Protein AF-A0A8I2Z2G1-F1 (afdb_monomer)

Solvent-accessible surface area (backbone atoms only — not comparable to full-atom values): 6014 Å² total; per-residue (Å²): 86,79,97,72,64,53,88,65,84,95,53,96,79,85,88,84,88,86,85,85,78,90,82,74,89,55,78,71,42,58,97,60,62,71,93,82,89,87,85,87,84,91,73,84,74,89,73,57,101,57,74,91,64,78,84,62,77,77,86,81,65,91,81,70,72,84,75,93,79,84,75,85,72,80,83,128

Organism: Verticillium longisporum (NCBI:txid100787)

Structure (mmCIF, N/CA/C/O backbone):
data_AF-A0A8I2Z2G1-F1
#
_entry.id   AF-A0A8I2Z2G1-F1
#
loop_
_atom_site.group_PDB
_atom_site.id
_atom_site.type_symbol
_atom_site.label_atom_id
_atom_site.label_alt_id
_atom_site.label_comp_id
_atom_site.label_asym_id
_atom_site.labe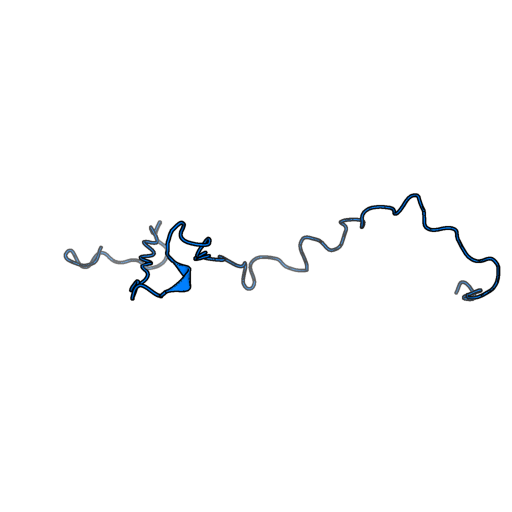l_entity_id
_atom_site.label_seq_id
_atom_site.pdbx_PDB_ins_code
_atom_site.Cartn_x
_atom_site.Cartn_y
_atom_site.Cartn_z
_atom_site.occupancy
_atom_site.B_iso_or_equiv
_atom_site.auth_seq_id
_atom_site.auth_comp_id
_atom_site.auth_asym_id
_atom_site.auth_atom_id
_atom_site.pdbx_PDB_model_num
ATOM 1 N N . MET A 1 1 ? -12.283 -13.834 13.162 1.00 66.50 1 MET A N 1
ATOM 2 C CA . MET A 1 1 ? -12.853 -12.669 12.471 1.00 66.50 1 MET A CA 1
ATOM 3 C C . MET A 1 1 ? -13.844 -13.116 11.415 1.00 66.50 1 MET A C 1
ATOM 5 O O . MET A 1 1 ? -15.006 -13.173 11.760 1.00 66.50 1 MET A O 1
ATOM 9 N N . VAL A 1 2 ? -13.442 -13.559 10.216 1.00 85.94 2 VAL A N 1
ATOM 10 C CA . VAL A 1 2 ? -14.422 -13.889 9.153 1.00 85.94 2 VAL A CA 1
ATOM 11 C C . VAL A 1 2 ? -15.267 -15.135 9.464 1.00 85.94 2 VAL A C 1
ATOM 13 O O . VAL A 1 2 ? -16.471 -15.026 9.643 1.00 85.94 2 VAL A O 1
ATOM 16 N N . ALA A 1 3 ? -14.659 -16.320 9.606 1.00 94.81 3 ALA A N 1
ATOM 17 C CA . ALA A 1 3 ? -15.420 -17.563 9.825 1.00 94.81 3 ALA A CA 1
ATOM 18 C C . ALA A 1 3 ? -16.110 -17.648 11.202 1.00 94.81 3 ALA A C 1
ATOM 20 O O . ALA A 1 3 ? -17.098 -18.356 11.358 1.00 94.81 3 ALA A O 1
ATOM 21 N N . ARG A 1 4 ? -15.582 -16.933 12.202 1.00 92.38 4 ARG A N 1
ATOM 22 C CA . ARG A 1 4 ? -16.178 -16.831 13.546 1.00 92.38 4 ARG A CA 1
ATOM 23 C C . ARG A 1 4 ? -17.202 -15.699 13.670 1.00 92.38 4 ARG A C 1
ATOM 25 O O . ARG A 1 4 ? -17.903 -15.652 14.669 1.00 92.38 4 ARG A O 1
ATOM 32 N N . ASN A 1 5 ? -17.288 -14.830 12.659 1.00 91.31 5 ASN A N 1
ATOM 33 C CA . ASN A 1 5 ? -18.120 -13.631 12.648 1.00 91.31 5 ASN A CA 1
ATOM 34 C C . ASN A 1 5 ? -17.929 -12.751 13.899 1.00 91.31 5 ASN A C 1
ATOM 36 O O . ASN A 1 5 ? -18.892 -12.369 14.559 1.00 91.31 5 ASN A O 1
ATOM 40 N N . ASP A 1 6 ? -16.664 -12.485 14.241 1.00 93.56 6 ASP A N 1
ATOM 41 C CA . ASP A 1 6 ? -16.315 -11.622 15.376 1.00 93.56 6 ASP A CA 1
ATOM 42 C C . ASP A 1 6 ? -16.715 -10.164 15.040 1.00 93.56 6 ASP A C 1
ATOM 44 O O . ASP A 1 6 ? -16.488 -9.725 13.910 1.00 93.56 6 ASP A O 1
ATOM 48 N N . ASP A 1 7 ? -17.278 -9.414 15.997 1.00 93.88 7 ASP A N 1
ATOM 49 C CA . ASP A 1 7 ? -17.540 -7.972 15.837 1.00 93.88 7 ASP A CA 1
ATOM 50 C C . ASP A 1 7 ? -16.221 -7.184 15.764 1.00 93.88 7 ASP A C 1
ATOM 52 O O . ASP A 1 7 ? -15.263 -7.484 16.479 1.00 93.88 7 ASP A O 1
ATOM 56 N N . LEU A 1 8 ? -16.170 -6.185 14.881 1.00 93.19 8 LEU A N 1
ATOM 57 C CA . LEU A 1 8 ? -14.968 -5.412 14.548 1.00 93.19 8 LEU A CA 1
ATOM 58 C C . LEU A 1 8 ? -15.099 -3.923 14.891 1.00 93.19 8 LEU A C 1
ATOM 60 O O . LEU A 1 8 ? -14.137 -3.168 14.731 1.00 93.19 8 LEU A O 1
ATOM 64 N N . LEU A 1 9 ? -16.273 -3.467 15.337 1.00 95.88 9 LEU A N 1
ATOM 65 C CA . LEU A 1 9 ? -16.486 -2.056 15.639 1.00 95.88 9 LEU A CA 1
ATOM 66 C C . LEU A 1 9 ? -15.672 -1.620 16.864 1.00 95.88 9 LEU A C 1
ATOM 68 O O . LEU A 1 9 ? -15.819 -2.163 17.958 1.00 95.88 9 LEU A O 1
ATOM 72 N N . GLN A 1 10 ? -14.827 -0.601 16.661 1.00 95.25 10 GLN A N 1
ATOM 73 C CA . GLN A 1 10 ? -13.968 -0.001 17.694 1.00 95.25 10 GLN A CA 1
ATOM 74 C C . GLN A 1 10 ? -13.061 -1.016 18.412 1.00 95.25 10 GLN A C 1
ATOM 76 O O . GLN A 1 10 ? -12.748 -0.850 19.589 1.00 95.25 10 GLN A O 1
ATOM 81 N N . GLN A 1 11 ? -12.640 -2.061 17.697 1.00 95.06 11 GLN A N 1
ATOM 82 C CA . GLN A 1 11 ? -11.715 -3.071 18.201 1.00 95.06 11 GLN A CA 1
ATOM 83 C C . GLN A 1 11 ? -10.304 -2.865 17.652 1.00 95.06 11 GLN A C 1
ATOM 85 O O . GLN A 1 11 ? -10.093 -2.175 16.653 1.00 95.06 11 GLN A O 1
ATOM 90 N N . ASP A 1 12 ? -9.341 -3.514 18.298 1.00 95.31 12 ASP A N 1
ATOM 91 C CA . ASP A 1 12 ? -8.017 -3.717 17.724 1.00 95.31 12 ASP A CA 1
ATOM 92 C C . ASP A 1 12 ? -8.123 -4.718 16.564 1.00 95.31 12 ASP A C 1
ATOM 94 O O . ASP A 1 12 ? -8.538 -5.868 16.742 1.00 95.31 12 ASP A O 1
ATOM 98 N N . VAL A 1 13 ? -7.815 -4.254 15.354 1.00 94.19 13 VAL A N 1
ATOM 99 C CA . VAL A 1 13 ? -8.015 -5.001 14.111 1.00 94.19 13 VAL A CA 1
ATOM 100 C C . VAL A 1 13 ? -6.707 -5.161 13.355 1.00 94.19 13 VAL A C 1
ATOM 102 O O . VAL A 1 13 ? -5.829 -4.304 13.374 1.00 94.19 13 VAL A O 1
ATOM 105 N N . VAL A 1 14 ? -6.606 -6.263 12.613 1.00 94.75 14 VAL A N 1
ATOM 106 C CA . VAL A 1 14 ? -5.449 -6.563 11.764 1.00 94.75 14 VAL A CA 1
ATOM 107 C C . VAL A 1 14 ? -5.864 -6.504 10.298 1.00 94.75 14 VAL A C 1
ATOM 109 O O . VAL A 1 14 ? -6.802 -7.193 9.889 1.00 94.75 14 VAL A O 1
ATOM 112 N N . LEU A 1 15 ? -5.144 -5.709 9.503 1.00 93.50 15 LEU A N 1
ATOM 113 C CA . LEU A 1 15 ? -5.298 -5.635 8.050 1.00 93.50 15 LEU A CA 1
ATOM 114 C C . LEU A 1 15 ? -4.396 -6.670 7.364 1.00 93.50 15 LEU A C 1
ATOM 116 O O . LEU A 1 15 ? -3.195 -6.723 7.617 1.00 93.50 15 LEU A O 1
ATOM 120 N N . TRP A 1 16 ? -4.967 -7.445 6.443 1.00 95.38 16 TRP A N 1
ATOM 121 C CA . TRP A 1 16 ? -4.246 -8.412 5.615 1.00 95.38 16 TRP A CA 1
ATOM 122 C C . TRP A 1 16 ? -4.388 -7.990 4.158 1.00 95.38 16 TRP A C 1
ATOM 124 O O . TRP A 1 16 ? -5.471 -8.114 3.590 1.00 95.38 16 TRP A O 1
ATOM 134 N N . SER A 1 17 ? -3.318 -7.469 3.561 1.00 94.94 17 SER A N 1
ATOM 135 C CA . SER A 1 17 ? -3.338 -7.063 2.157 1.00 94.94 17 SER A CA 1
ATOM 136 C C . SER A 1 17 ? -2.607 -8.079 1.287 1.00 94.94 17 SER A C 1
ATOM 138 O O . SER A 1 17 ? -1.442 -8.388 1.531 1.00 94.94 17 SER A O 1
ATOM 140 N N . CYS A 1 18 ? -3.302 -8.615 0.284 1.00 95.06 18 CYS A N 1
ATOM 141 C CA . CYS A 1 18 ? -2.781 -9.635 -0.622 1.00 95.06 18 CYS A CA 1
ATOM 142 C C . CYS A 1 18 ? -2.533 -9.027 -2.002 1.00 95.06 18 CYS A C 1
ATOM 144 O O . CYS A 1 18 ? -3.455 -8.500 -2.621 1.00 95.06 18 CYS A O 1
ATOM 146 N N . PHE A 1 19 ? -1.303 -9.141 -2.496 1.00 94.31 19 PHE A N 1
ATOM 147 C CA . PHE 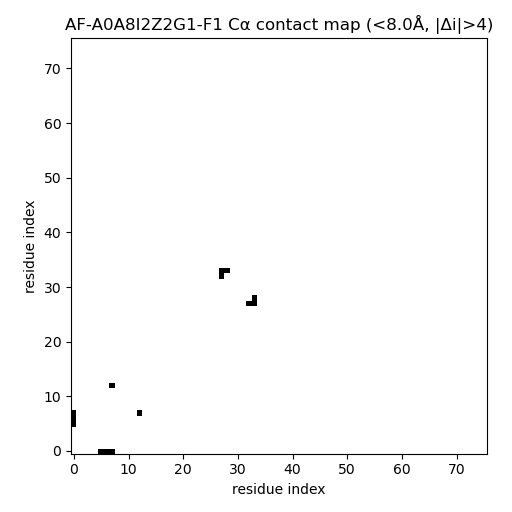A 1 19 ? -0.903 -8.636 -3.805 1.00 94.31 19 PHE A CA 1
ATOM 148 C C . PHE A 1 19 ? -0.168 -9.725 -4.574 1.00 94.31 19 PHE A C 1
ATOM 150 O O . PHE A 1 19 ? 0.540 -10.541 -3.985 1.00 94.31 19 PHE A O 1
ATOM 157 N N . GLY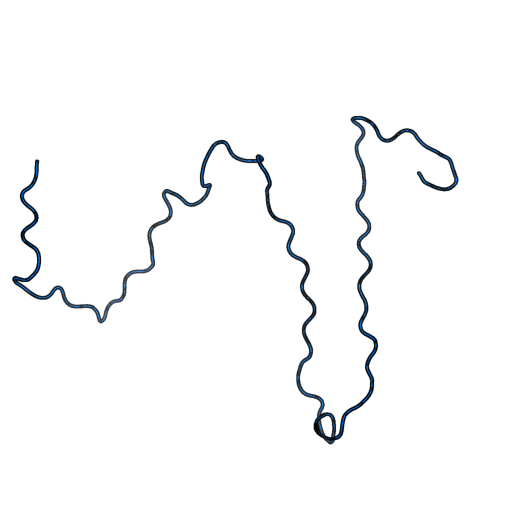 A 1 20 ? -0.318 -9.725 -5.891 1.00 93.94 20 GLY A N 1
ATOM 158 C CA . GLY A 1 20 ? 0.354 -10.664 -6.772 1.00 93.94 20 GLY A CA 1
ATOM 159 C C . GLY A 1 20 ? 0.339 -10.146 -8.199 1.00 93.94 20 GLY A C 1
ATOM 160 O O . GLY A 1 20 ? -0.495 -9.314 -8.558 1.00 93.94 20 GLY A O 1
ATOM 161 N N . LEU A 1 21 ? 1.261 -10.653 -9.007 1.00 93.12 21 LEU A N 1
ATOM 162 C CA . LEU A 1 21 ? 1.391 -10.291 -10.408 1.00 93.12 21 LEU A CA 1
ATOM 163 C C . LEU A 1 21 ? 1.196 -11.538 -11.265 1.00 93.12 21 LEU A C 1
ATOM 165 O O . LEU A 1 21 ? 1.744 -12.599 -10.971 1.00 93.12 21 LEU A O 1
ATOM 169 N N . THR A 1 22 ? 0.389 -11.424 -12.317 1.00 95.06 22 THR A N 1
ATOM 170 C CA . THR A 1 22 ? 0.283 -12.487 -13.322 1.00 95.06 22 THR A CA 1
ATOM 171 C C . THR A 1 22 ? 1.366 -12.249 -14.364 1.00 95.06 22 THR A C 1
ATOM 173 O O . TH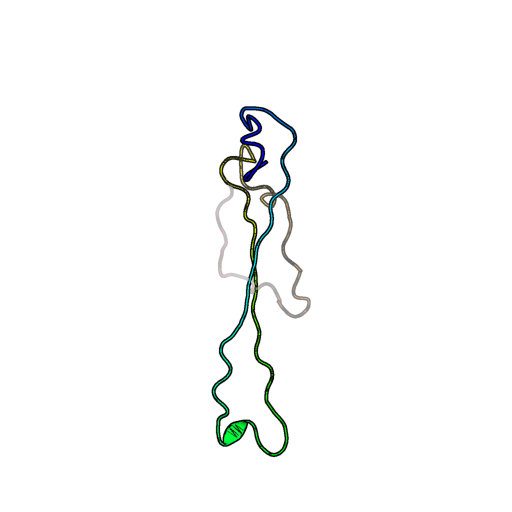R A 1 22 ? 1.209 -11.395 -15.235 1.00 95.06 22 THR A O 1
ATOM 176 N N . HIS A 1 23 ? 2.491 -12.957 -14.246 1.00 94.75 23 HIS A N 1
ATOM 177 C CA . HIS A 1 23 ? 3.640 -12.765 -15.134 1.00 94.75 23 HIS A CA 1
ATOM 178 C C . HIS A 1 23 ? 3.459 -13.586 -16.412 1.00 94.75 23 HIS A C 1
ATOM 180 O O . HIS A 1 23 ? 3.630 -14.802 -16.415 1.00 94.75 23 HIS A O 1
ATOM 186 N N . ASN A 1 24 ? 3.082 -12.911 -17.499 1.00 95.12 24 ASN A N 1
ATOM 187 C CA . ASN A 1 24 ? 3.172 -13.463 -18.848 1.00 95.12 24 ASN A CA 1
ATOM 188 C C . ASN A 1 24 ? 4.564 -13.123 -19.416 1.00 95.12 24 ASN A C 1
ATOM 190 O O . ASN A 1 24 ? 4.812 -11.935 -19.653 1.00 95.12 24 ASN A O 1
ATOM 194 N N . PRO A 1 25 ? 5.461 -14.109 -19.614 1.00 95.00 25 PRO A N 1
ATOM 195 C CA . PRO A 1 25 ? 6.835 -13.846 -20.031 1.00 95.00 25 PRO A CA 1
ATOM 196 C C . PRO A 1 25 ? 6.912 -13.115 -21.373 1.00 95.00 25 PRO A C 1
ATOM 198 O O . PRO A 1 25 ? 6.161 -13.423 -22.305 1.00 95.00 25 PRO A O 1
ATOM 201 N N . ARG A 1 26 ? 7.834 -12.158 -21.472 1.00 94.81 26 ARG A N 1
ATOM 202 C CA . ARG A 1 26 ? 8.082 -11.351 -22.678 1.00 94.81 26 ARG A CA 1
ATOM 203 C C . ARG A 1 26 ? 9.462 -11.676 -23.251 1.00 94.81 26 ARG A C 1
ATOM 205 O O . ARG A 1 26 ? 10.286 -12.298 -22.588 1.00 94.81 26 ARG A O 1
ATOM 212 N N . VAL A 1 27 ? 9.734 -11.272 -24.492 1.00 96.19 27 VAL A N 1
ATOM 213 C CA . VAL A 1 27 ? 11.043 -11.540 -25.126 1.00 96.19 27 VAL A CA 1
ATOM 214 C C . VAL A 1 27 ? 12.173 -10.744 -24.473 1.00 96.19 27 VAL A C 1
ATOM 216 O O . VAL A 1 27 ? 13.313 -11.196 -24.462 1.00 96.19 27 VAL A O 1
ATOM 219 N N . GLU A 1 28 ? 11.848 -9.593 -23.888 1.00 96.38 28 GLU A N 1
ATOM 220 C CA . GLU A 1 28 ? 12.763 -8.731 -23.140 1.00 96.38 28 GLU A CA 1
ATOM 221 C C . GLU A 1 28 ? 13.183 -9.346 -21.800 1.00 96.38 28 GLU A C 1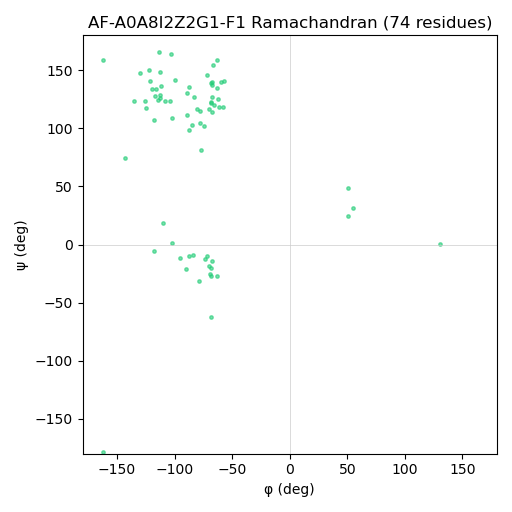
ATOM 223 O O . GLU A 1 28 ? 14.205 -8.944 -21.249 1.00 96.38 28 GLU A O 1
ATOM 228 N N . ASP A 1 29 ? 12.436 -10.339 -21.293 1.00 95.62 29 ASP A N 1
ATOM 229 C CA . ASP A 1 29 ? 12.772 -11.043 -20.051 1.00 95.62 29 ASP A CA 1
ATOM 230 C C . ASP A 1 29 ? 13.987 -11.980 -20.228 1.00 95.62 29 ASP A C 1
ATOM 232 O O . ASP A 1 29 ? 14.528 -12.506 -19.252 1.00 95.62 29 ASP A O 1
ATOM 236 N N . TRP A 1 30 ? 14.435 -12.200 -21.471 1.00 92.38 30 TRP A N 1
ATOM 237 C CA . TRP A 1 30 ? 15.566 -13.057 -21.817 1.00 92.38 30 TRP A CA 1
ATOM 238 C C . TRP A 1 30 ? 16.756 -12.244 -22.356 1.00 92.38 30 TRP A C 1
ATOM 240 O O . TRP A 1 30 ? 16.569 -11.387 -23.221 1.00 92.38 30 TRP A O 1
ATOM 250 N N . PRO A 1 31 ? 18.008 -12.530 -21.938 1.00 93.75 31 PRO A N 1
ATOM 251 C CA . PRO A 1 31 ? 18.461 -13.581 -21.012 1.00 93.75 31 PRO A CA 1
ATOM 252 C C . PRO A 1 31 ? 18.359 -13.219 -19.528 1.00 93.75 31 PRO A C 1
ATOM 254 O O . PRO A 1 31 ? 18.587 -14.074 -18.674 1.00 93.75 31 PRO A O 1
ATOM 257 N N . VAL A 1 32 ? 18.064 -11.955 -19.223 1.00 94.88 32 VAL A N 1
ATOM 258 C CA . VAL A 1 32 ? 17.933 -11.446 -17.859 1.00 94.88 32 VAL A CA 1
ATOM 259 C C . VAL A 1 32 ? 16.690 -10.579 -17.793 1.00 94.88 32 VAL A C 1
ATOM 261 O O . VAL A 1 32 ? 16.586 -9.593 -18.518 1.00 94.88 32 VAL A O 1
ATOM 264 N N . MET A 1 33 ? 15.788 -10.940 -16.887 1.00 96.69 33 MET A N 1
ATOM 265 C CA . MET A 1 33 ? 14.547 -10.219 -16.660 1.00 96.69 33 MET A CA 1
ATOM 266 C C . MET A 1 33 ? 14.823 -8.828 -16.065 1.00 96.69 33 MET A C 1
ATOM 268 O O . MET A 1 33 ? 15.504 -8.735 -15.036 1.00 96.69 33 MET A O 1
ATOM 272 N N . PRO A 1 34 ? 14.304 -7.743 -16.670 1.00 94.94 34 PRO A N 1
ATOM 273 C CA . PRO A 1 34 ? 14.279 -6.426 -16.042 1.00 94.94 34 PRO A CA 1
ATOM 274 C C . PRO A 1 34 ? 13.417 -6.418 -14.773 1.00 94.94 34 PRO A C 1
ATOM 276 O O . PRO A 1 34 ? 12.537 -7.254 -14.592 1.00 94.94 34 PRO A O 1
ATOM 279 N N . VAL A 1 35 ? 13.646 -5.452 -13.881 1.00 95.31 35 VAL A N 1
ATOM 280 C CA . VAL A 1 35 ? 12.900 -5.376 -12.618 1.00 95.31 35 VAL A CA 1
ATOM 281 C C . VAL A 1 35 ? 11.424 -5.041 -12.860 1.00 95.31 35 VAL A C 1
ATOM 283 O O . VAL A 1 35 ? 11.094 -4.138 -13.628 1.00 95.31 35 VAL A O 1
ATOM 286 N N . GLU A 1 36 ? 10.546 -5.730 -12.135 1.00 92.44 36 GLU A N 1
ATOM 287 C CA . GLU A 1 36 ? 9.123 -5.418 -12.038 1.00 92.44 36 GLU A CA 1
ATOM 288 C C . GLU A 1 36 ? 8.796 -5.070 -10.579 1.00 92.44 36 GLU A C 1
ATOM 290 O O . GLU A 1 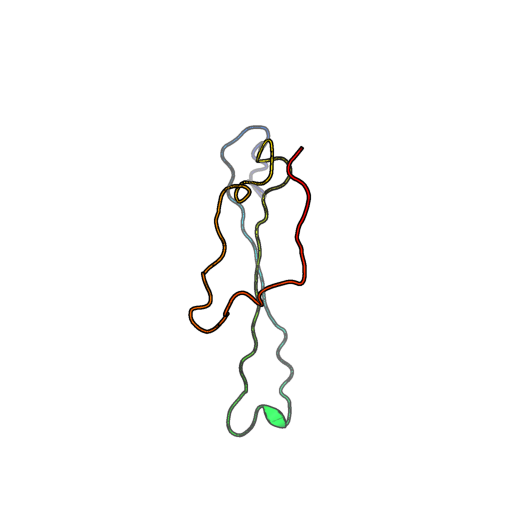36 ? 9.180 -5.798 -9.661 1.00 92.44 36 GLU A O 1
ATOM 295 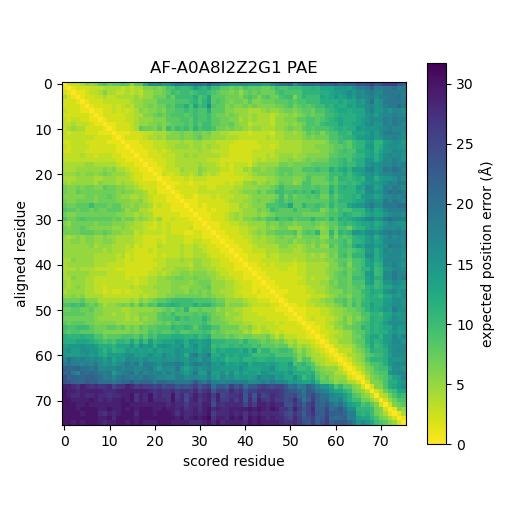N N . ILE A 1 37 ? 8.149 -3.922 -10.355 1.00 94.38 37 ILE A N 1
ATOM 296 C CA . ILE A 1 37 ? 7.917 -3.354 -9.020 1.00 94.38 37 ILE A CA 1
ATOM 297 C C . ILE A 1 37 ? 6.417 -3.304 -8.740 1.00 94.38 37 ILE A C 1
ATOM 299 O O . ILE A 1 37 ? 5.634 -2.836 -9.564 1.00 94.38 37 ILE A O 1
ATOM 303 N N . MET A 1 38 ? 6.032 -3.742 -7.544 1.00 94.44 38 MET A N 1
ATOM 304 C CA . MET A 1 38 ? 4.683 -3.604 -7.011 1.00 94.44 38 MET A CA 1
ATOM 305 C C . MET A 1 38 ? 4.766 -2.906 -5.656 1.00 94.44 38 MET A C 1
ATOM 307 O O . MET A 1 38 ? 5.455 -3.378 -4.753 1.00 94.44 38 MET A O 1
ATOM 311 N N . GLU A 1 39 ? 4.066 -1.786 -5.516 1.00 95.25 39 GLU A N 1
ATOM 312 C CA . GLU A 1 39 ? 4.107 -0.939 -4.324 1.00 95.25 39 GLU A CA 1
ATOM 313 C C . GLU A 1 39 ? 2.713 -0.800 -3.709 1.00 95.25 39 GLU A C 1
ATOM 315 O O . GLU A 1 39 ? 1.711 -0.656 -4.410 1.00 95.25 39 GLU A O 1
ATOM 320 N N . LEU A 1 40 ? 2.664 -0.818 -2.377 1.00 94.81 40 LEU A N 1
ATOM 321 C CA . LEU A 1 40 ? 1.498 -0.441 -1.586 1.00 94.81 40 LEU A CA 1
ATOM 322 C C . LEU A 1 40 ? 1.839 0.830 -0.820 1.00 94.81 40 LEU A C 1
ATOM 324 O O . LEU A 1 40 ? 2.815 0.860 -0.072 1.00 94.81 40 LEU A O 1
ATOM 328 N N . HIS A 1 41 ? 0.981 1.838 -0.928 1.00 95.50 41 HIS A N 1
ATOM 329 C CA . HIS A 1 41 ? 1.094 3.052 -0.138 1.00 95.50 41 HIS A CA 1
ATOM 330 C C . HIS A 1 41 ? -0.096 3.184 0.816 1.00 95.50 41 HIS A C 1
ATOM 332 O O . HIS A 1 41 ? -1.249 3.176 0.386 1.00 95.50 41 HIS A O 1
ATOM 338 N N . ILE A 1 42 ? 0.183 3.326 2.113 1.00 96.06 42 ILE A N 1
ATOM 339 C CA . ILE A 1 42 ? -0.823 3.646 3.130 1.00 96.06 42 ILE A CA 1
ATOM 340 C C . ILE A 1 42 ? -0.665 5.125 3.453 1.00 96.06 42 ILE A C 1
ATOM 342 O O . ILE A 1 42 ? 0.328 5.538 4.047 1.00 96.06 42 ILE A O 1
ATOM 346 N N . SER A 1 43 ? -1.635 5.926 3.016 1.00 95.19 43 SER A N 1
ATOM 347 C CA . SER A 1 43 ? -1.638 7.369 3.249 1.00 95.19 43 SER A CA 1
ATOM 348 C C . SER A 1 43 ? -2.549 7.741 4.414 1.00 95.19 43 SER A C 1
ATOM 350 O O . SER A 1 43 ? -3.641 7.180 4.526 1.00 95.19 43 SER A O 1
ATOM 352 N N . PRO A 1 44 ? -2.151 8.714 5.247 1.00 96.19 44 PRO A N 1
ATOM 353 C CA . PRO A 1 44 ? -3.050 9.310 6.224 1.00 96.19 44 PRO A CA 1
ATOM 354 C C . PRO A 1 44 ? -4.208 10.026 5.512 1.00 96.19 44 PRO A C 1
ATOM 356 O O . PRO A 1 44 ? -3.980 10.793 4.577 1.00 96.19 44 PRO A O 1
ATOM 359 N N . VAL A 1 45 ? -5.439 9.819 5.983 1.00 95.50 45 VAL A N 1
ATOM 360 C CA . VAL A 1 45 ? -6.634 10.565 5.552 1.00 95.50 45 VAL A CA 1
ATOM 361 C C . VAL A 1 45 ? -7.268 11.151 6.802 1.00 95.50 45 VAL A C 1
ATOM 363 O O . VAL A 1 45 ? -7.595 10.400 7.717 1.00 95.50 45 VAL A O 1
ATOM 366 N N . ASP A 1 46 ? -7.337 12.482 6.874 1.00 95.88 46 ASP A N 1
ATOM 367 C CA . ASP A 1 46 ? -7.812 13.236 8.047 1.00 95.88 46 ASP A CA 1
ATOM 368 C C . ASP A 1 46 ? -7.145 12.832 9.377 1.00 95.88 46 ASP A C 1
ATOM 370 O O . ASP A 1 46 ? -7.685 13.027 10.463 1.00 95.88 46 ASP A O 1
ATOM 374 N N . PHE A 1 47 ? -5.937 12.268 9.298 1.00 96.56 47 PHE A N 1
ATOM 375 C CA . PHE A 1 47 ? -5.173 11.835 10.466 1.00 96.56 47 PHE A CA 1
ATOM 376 C C . PHE A 1 47 ? -4.479 13.012 11.168 1.00 96.56 47 PHE A C 1
ATOM 378 O O . PHE A 1 47 ? -4.292 13.000 12.382 1.00 96.56 47 PHE A O 1
ATOM 385 N N . PHE A 1 48 ? -4.096 14.037 10.403 1.00 97.00 48 PHE A N 1
ATOM 386 C CA . PHE A 1 48 ? -3.434 15.240 10.901 1.00 97.00 48 PHE A CA 1
ATOM 387 C C . PHE A 1 48 ? -4.343 16.460 10.741 1.00 97.00 48 PHE A C 1
ATOM 389 O O . PHE A 1 48 ? -5.077 16.570 9.763 1.00 97.00 48 PHE A O 1
ATOM 396 N N . THR A 1 49 ? -4.225 17.430 11.651 1.00 96.31 49 THR A N 1
ATOM 397 C CA . THR A 1 49 ? -4.950 18.715 11.573 1.00 96.31 49 THR A CA 1
ATOM 398 C C . THR A 1 49 ? -4.469 19.608 10.419 1.00 96.31 49 THR A C 1
ATOM 400 O O . THR A 1 49 ? -5.169 20.524 9.998 1.00 96.31 49 THR A O 1
ATOM 403 N N . GLY A 1 50 ? -3.263 19.367 9.906 1.00 93.44 50 GLY A N 1
ATOM 404 C CA . GLY A 1 50 ? -2.652 20.103 8.803 1.00 93.44 50 GLY A CA 1
ATOM 405 C C . GLY A 1 50 ? -1.500 19.306 8.196 1.00 93.44 50 GLY A C 1
ATOM 406 O O . GLY A 1 50 ? -1.224 18.190 8.630 1.00 93.44 50 GLY A O 1
ATOM 407 N N . ASN A 1 51 ? -0.825 19.864 7.189 1.00 94.00 51 ASN A N 1
ATOM 408 C CA . ASN A 1 51 ? 0.291 19.183 6.531 1.00 94.00 51 ASN A CA 1
ATOM 409 C C . ASN A 1 51 ? 1.401 18.834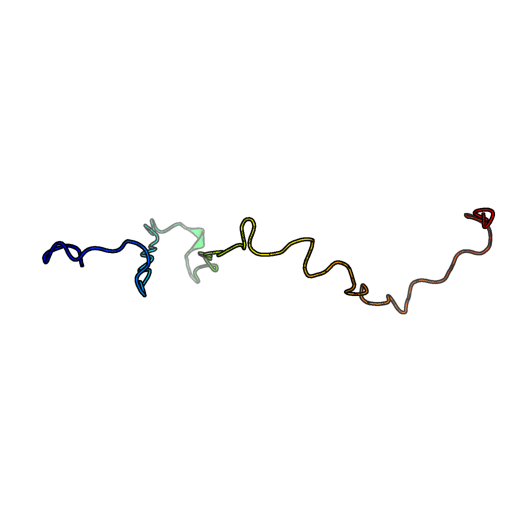 7.553 1.00 94.00 51 ASN A C 1
ATOM 411 O O . ASN A 1 51 ? 1.993 19.760 8.113 1.00 94.00 51 ASN A O 1
ATOM 415 N N . PRO A 1 52 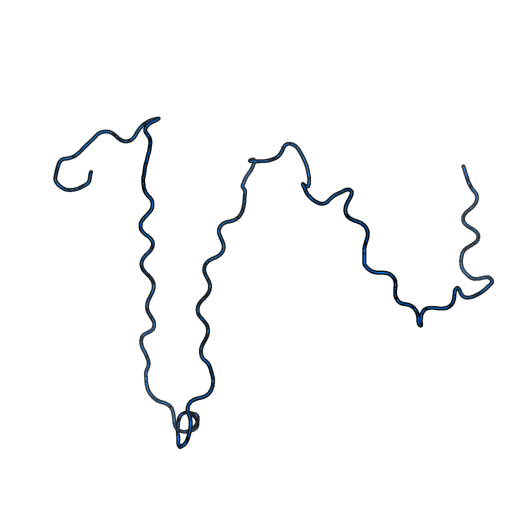? 1.726 17.542 7.770 1.00 94.88 52 PRO A N 1
ATOM 416 C CA . PRO A 1 52 ? 2.734 17.126 8.747 1.00 94.88 52 PRO A CA 1
ATOM 417 C C . PRO A 1 52 ? 4.166 17.540 8.377 1.00 94.88 52 PRO A C 1
ATOM 419 O O . PRO A 1 52 ? 5.044 17.462 9.225 1.00 94.88 52 PRO A O 1
ATOM 422 N N . ALA A 1 53 ? 4.415 17.959 7.134 1.00 93.69 53 ALA A N 1
ATOM 423 C CA . ALA A 1 53 ? 5.733 18.370 6.653 1.00 93.69 53 ALA A CA 1
ATOM 424 C C . ALA A 1 53 ? 5.841 19.884 6.387 1.00 93.69 53 ALA A C 1
ATOM 426 O O . ALA A 1 53 ? 6.713 20.318 5.636 1.00 93.69 53 ALA A O 1
ATOM 427 N N . ILE A 1 54 ? 4.937 20.699 6.942 1.00 94.62 54 ILE A N 1
ATOM 428 C CA . ILE A 1 54 ? 4.866 22.140 6.640 1.00 94.62 54 ILE A CA 1
ATOM 429 C C . ILE A 1 54 ? 6.120 22.925 7.056 1.00 94.62 54 ILE A C 1
ATOM 431 O O . ILE A 1 54 ? 6.438 23.951 6.459 1.00 94.62 54 ILE A O 1
ATOM 435 N N . ASP A 1 55 ? 6.829 22.446 8.069 1.00 94.25 55 ASP A N 1
ATOM 436 C CA . ASP A 1 55 ? 8.011 23.055 8.675 1.00 94.25 55 ASP A CA 1
ATOM 437 C C . ASP A 1 55 ? 9.330 22.403 8.227 1.00 94.25 55 ASP A C 1
ATOM 439 O O . ASP A 1 55 ? 10.406 22.837 8.642 1.00 94.25 55 ASP A O 1
ATOM 443 N N . VAL A 1 56 ? 9.273 21.401 7.344 1.00 94.00 56 VAL A N 1
ATOM 444 C CA . VAL A 1 56 ? 10.458 20.701 6.838 1.00 94.00 56 VAL A CA 1
ATOM 445 C C . VAL A 1 56 ? 11.148 21.557 5.765 1.00 94.00 56 VAL A C 1
ATOM 447 O O . VAL A 1 56 ? 10.575 21.778 4.694 1.00 94.00 56 VAL A O 1
ATOM 450 N N . PRO A 1 57 ? 12.383 22.049 5.997 1.00 91.12 57 PRO A N 1
ATOM 451 C CA . PRO A 1 57 ? 13.097 22.827 4.995 1.00 91.12 57 PRO A CA 1
ATOM 452 C C . PRO A 1 57 ? 13.566 21.930 3.845 1.00 91.12 57 PRO A C 1
ATOM 454 O O . PRO A 1 57 ? 13.979 20.789 4.049 1.00 91.12 57 PRO A O 1
ATOM 457 N N . SER A 1 58 ? 13.575 22.475 2.628 1.00 89.44 58 SER A N 1
ATOM 458 C CA . SER A 1 58 ? 14.210 21.806 1.489 1.00 89.44 58 SER A CA 1
ATOM 459 C C . SER A 1 58 ? 15.729 21.720 1.675 1.00 89.44 58 SER A C 1
ATOM 461 O O . SER A 1 58 ? 16.344 22.571 2.328 1.00 89.44 58 SER A O 1
ATOM 463 N N . GLY A 1 59 ? 16.352 20.731 1.029 1.00 88.75 59 GLY A N 1
ATOM 464 C CA . GLY A 1 59 ? 17.803 20.686 0.868 1.00 88.75 59 GLY A CA 1
ATOM 465 C C . GLY A 1 59 ? 18.326 21.950 0.176 1.00 88.75 59 GLY A C 1
ATOM 466 O O . GLY A 1 59 ? 17.682 22.474 -0.737 1.00 88.75 59 GLY A O 1
ATOM 467 N N . LYS A 1 60 ? 19.484 22.451 0.630 1.00 84.25 60 LYS A N 1
ATOM 468 C CA . LYS A 1 60 ? 20.190 23.568 -0.013 1.00 84.25 60 LYS A CA 1
ATOM 469 C C . LYS A 1 60 ? 21.028 23.042 -1.172 1.00 84.25 60 LYS A C 1
ATOM 471 O O . LYS A 1 60 ? 21.857 22.160 -0.968 1.00 84.25 60 LYS A O 1
ATOM 476 N N . ASP A 1 61 ? 20.853 23.627 -2.349 1.00 85.50 61 ASP A N 1
ATOM 477 C CA . ASP A 1 61 ? 21.773 23.432 -3.465 1.00 85.50 61 ASP A CA 1
ATOM 478 C C . ASP A 1 61 ? 23.001 24.331 -3.271 1.00 85.50 61 ASP A C 1
ATOM 480 O O . ASP A 1 61 ? 22.889 25.556 -3.237 1.00 85.50 61 ASP A O 1
ATOM 484 N N . THR A 1 62 ? 24.177 23.723 -3.118 1.00 85.88 62 THR A N 1
ATOM 485 C CA . THR A 1 62 ? 25.447 24.440 -2.932 1.00 85.88 62 THR A CA 1
ATOM 486 C C . THR A 1 62 ? 25.964 25.105 -4.205 1.00 85.88 62 THR A C 1
ATOM 488 O O . THR A 1 62 ? 26.902 25.889 -4.122 1.00 85.88 62 THR A O 1
ATOM 491 N N . THR A 1 63 ? 25.402 24.780 -5.372 1.00 84.62 63 THR A N 1
ATOM 492 C CA . THR A 1 63 ? 25.767 25.393 -6.662 1.00 84.62 63 THR A CA 1
ATOM 493 C C . THR A 1 63 ? 24.860 26.556 -7.056 1.00 84.62 63 THR A C 1
ATOM 495 O O . THR A 1 63 ? 25.179 27.309 -7.976 1.00 84.62 63 THR A O 1
ATOM 498 N N . SER A 1 64 ? 23.743 26.731 -6.349 1.00 82.00 64 SER A N 1
ATOM 499 C CA . SER A 1 64 ? 22.805 27.817 -6.598 1.00 82.00 64 SER A CA 1
ATOM 500 C C . SER A 1 64 ? 23.334 29.129 -6.017 1.00 82.00 64 SER A C 1
ATOM 502 O O . SER A 1 64 ? 23.223 29.383 -4.819 1.00 82.00 64 SER A O 1
ATOM 504 N N . GLU A 1 65 ? 23.829 30.008 -6.882 1.00 77.62 65 GLU A N 1
ATOM 505 C CA . GLU A 1 65 ? 24.183 31.383 -6.528 1.00 77.62 65 GLU A CA 1
ATOM 506 C C . GLU A 1 65 ? 22.968 32.313 -6.654 1.00 77.62 65 GLU A C 1
ATOM 508 O O . GLU A 1 65 ? 22.217 32.275 -7.634 1.00 77.62 65 GLU A O 1
ATOM 513 N N . LEU A 1 66 ? 22.763 33.181 -5.659 1.00 72.88 66 LEU A N 1
ATOM 514 C CA . LEU A 1 66 ? 21.701 34.184 -5.707 1.00 72.88 66 LEU A CA 1
ATOM 515 C C . LEU A 1 66 ? 22.021 35.204 -6.806 1.00 72.88 66 LEU A C 1
ATOM 517 O O . LEU A 1 66 ? 22.964 35.985 -6.684 1.00 72.88 66 LEU A O 1
ATOM 521 N N . THR A 1 67 ? 21.203 35.251 -7.859 1.00 66.69 67 THR A N 1
ATOM 522 C CA . THR A 1 67 ? 21.321 36.307 -8.870 1.00 66.69 67 THR A CA 1
ATOM 523 C C . THR A 1 67 ? 20.976 37.668 -8.255 1.00 66.69 67 THR A C 1
ATOM 525 O O . THR A 1 67 ? 19.882 37.895 -7.725 1.00 66.69 67 THR A O 1
ATOM 528 N N . SER A 1 68 ? 21.935 38.591 -8.283 1.00 66.44 68 SER A N 1
ATOM 529 C CA . SER A 1 68 ? 21.777 39.939 -7.753 1.00 66.44 68 SER A CA 1
ATOM 530 C C . SER A 1 68 ? 20.899 40.777 -8.690 1.00 66.44 68 SER A C 1
ATOM 532 O O . SER A 1 68 ? 21.353 41.278 -9.712 1.00 66.44 68 SER A O 1
ATOM 534 N N . GLY A 1 69 ? 19.624 40.957 -8.323 1.00 65.62 69 GLY A N 1
ATOM 535 C CA . GLY A 1 69 ? 18.789 42.036 -8.873 1.00 65.62 69 GLY A CA 1
ATOM 536 C C . GLY A 1 69 ? 17.400 41.673 -9.400 1.00 65.62 69 GLY A C 1
ATOM 537 O O . GLY A 1 69 ? 16.699 42.576 -9.840 1.00 65.62 69 GLY A O 1
ATOM 538 N N . CYS A 1 70 ? 16.957 40.411 -9.356 1.00 59.66 70 CYS A N 1
ATOM 539 C CA . CYS A 1 70 ? 15.688 40.041 -10.007 1.00 59.66 70 CYS A CA 1
ATOM 540 C C . CYS A 1 70 ? 14.431 40.148 -9.111 1.00 59.66 70 CYS A C 1
ATOM 542 O O . CYS A 1 70 ? 13.334 40.310 -9.633 1.00 59.66 70 CYS A O 1
ATOM 544 N N . CYS A 1 71 ? 14.557 40.137 -7.775 1.00 57.88 71 CYS A N 1
ATOM 545 C CA . CYS A 1 71 ? 13.393 40.145 -6.872 1.00 57.88 71 CYS A CA 1
ATOM 546 C C . CYS A 1 71 ? 13.620 40.977 -5.596 1.00 57.88 71 CYS A C 1
ATOM 548 O O . CYS A 1 71 ? 13.756 40.433 -4.499 1.00 57.88 71 CYS A O 1
ATOM 550 N N . THR A 1 72 ? 13.605 42.306 -5.694 1.00 61.03 72 THR A N 1
ATOM 551 C CA . THR A 1 72 ? 13.364 43.172 -4.527 1.00 61.03 72 THR A CA 1
ATOM 552 C C . THR A 1 72 ? 11.870 43.167 -4.201 1.00 61.03 72 THR A C 1
ATOM 554 O O . THR A 1 72 ? 11.125 44.069 -4.576 1.00 61.03 72 THR A O 1
ATOM 557 N N . ARG A 1 73 ? 11.390 42.133 -3.499 1.00 56.22 73 ARG A N 1
ATOM 558 C CA . ARG A 1 73 ? 10.043 42.193 -2.912 1.00 56.22 73 ARG A CA 1
ATOM 559 C C . ARG A 1 73 ? 10.074 43.246 -1.791 1.00 56.22 73 ARG A C 1
ATOM 561 O O . ARG A 1 73 ? 10.891 43.087 -0.879 1.00 56.22 73 ARG A O 1
ATOM 568 N N . PRO A 1 74 ? 9.246 44.309 -1.821 1.00 52.53 74 PRO A N 1
ATOM 569 C CA . PRO A 1 74 ? 9.172 45.235 -0.700 1.00 52.53 74 PRO A CA 1
ATOM 570 C C . PRO A 1 74 ? 8.680 44.445 0.513 1.00 52.53 74 PRO A C 1
ATOM 572 O O . PRO A 1 74 ? 7.658 43.760 0.431 1.00 52.53 74 PRO A O 1
ATOM 575 N N . LYS A 1 75 ? 9.434 44.487 1.613 1.00 49.94 75 LYS A N 1
ATOM 576 C CA . LYS A 1 75 ? 8.943 44.009 2.907 1.00 49.94 75 LYS A CA 1
ATOM 577 C C . LYS A 1 75 ? 7.735 44.876 3.277 1.00 49.94 75 LYS A C 1
ATOM 579 O O . LYS A 1 75 ? 7.888 46.093 3.358 1.00 49.94 75 LYS A O 1
ATOM 584 N N . LEU A 1 76 ? 6.565 44.251 3.421 1.00 42.41 76 LEU A N 1
ATOM 585 C CA . LEU A 1 76 ? 5.472 44.795 4.232 1.00 42.41 76 LEU A CA 1
ATOM 586 C C . LEU A 1 76 ? 5.885 44.745 5.705 1.00 42.41 76 LEU A C 1
ATOM 588 O O . LEU A 1 76 ? 6.574 43.762 6.071 1.00 42.41 76 LEU A O 1
#

InterPro domains:
  IPR000269 Copper amine oxidase [PTHR10638] (4-62)
  IPR015798 Copper amine oxidase, catalytic domain [PF01179] (2-61)

pLDDT: mean 88.0, std 13.11, range [42.41, 97.0]

Radius of gyration: 25.4 Å; Cα contacts (8 Å, |Δi|>4): 7; chains: 1; bounding box: 44×63×43 Å

Secondary structure (DSSP, 8-state):
-TTTT---TTS---------------GGGSSSPPP---------SS-SSS-TTTT-PPPPPTT----TTS--PPP-

Sequence (76 aa):
MVARNDDLLQQDVVLWSCFGLTHNPRVEDWPVMPVEIMELHISPVDFFTGNPAIDVPSGKDTTSELTSGCCTRPKL

Foldseek 3Di:
DVVVPDDDPPDDDDDDDDDDDDDDDDPCPPPHHDDDDDDDDDDDDPPDPDDPCPPPDDDDDPPDDDDPDDDPDPDD

Mean predicted aligned error: 9.49 Å